Protein AF-A0ABC8RDM0-F1 (afdb_monomer_lite)

Radius of gyration: 14.13 Å; chains: 1; bounding box: 29×19×39 Å

Foldseek 3Di:
DVVVLVVLLVVLVPDPPDPPLADDDPPFDAADDPPDDPVSNVVQVVVQVVCCPPPVDGHHHPVRVVVSNVSSVRPDDD

pLDDT: mean 77.66, std 10.92, range [54.22, 91.38]

InterPro domains:
  IPR001077 O-methyltransferase, C-terminal domain [PF00891] (2-74)
  IPR016461 O-methyltransferase-like [PS51683] (1-78)
  IPR029063 S-adenosyl-L-methionine-dependent methyltransferase superfamily [G3DSA:3.40.50.150] (1-78)
  IPR029063 S-adenosyl-L-methionine-dependent methyltransferase superfamily [SSF53335] (25-76)

Structure (mmCIF, N/CA/C/O backbone):
data_AF-A0ABC8RDM0-F1
#
_entry.id   AF-A0ABC8RDM0-F1
#
loop_
_atom_site.group_PDB
_atom_site.id
_atom_site.type_symbol
_atom_site.label_atom_id
_atom_site.label_alt_id
_atom_site.label_comp_id
_atom_site.label_asym_id
_atom_site.label_entity_id
_atom_site.label_seq_id
_atom_site.pdbx_PDB_ins_code
_atom_site.Cartn_x
_atom_site.Cartn_y
_atom_site.Cartn_z
_atom_site.occupancy
_atom_site.B_iso_or_equiv
_atom_site.auth_seq_id
_atom_site.auth_comp_id
_atom_site.auth_asym_id
_atom_site.auth_atom_id
_atom_site.pdbx_PDB_model_num
ATOM 1 N N . ASP A 1 1 ? -10.494 1.023 -3.789 1.00 72.06 1 ASP A N 1
ATOM 2 C CA . ASP A 1 1 ? -10.106 2.081 -2.831 1.00 72.06 1 ASP A CA 1
ATOM 3 C C . ASP A 1 1 ? -10.991 2.128 -1.601 1.00 72.06 1 ASP A C 1
ATOM 5 O O . ASP A 1 1 ? -10.477 2.002 -0.498 1.00 72.06 1 ASP A O 1
ATOM 9 N N . GLU A 1 2 ? -12.312 2.229 -1.744 1.00 82.12 2 GLU A N 1
ATOM 10 C CA . GLU A 1 2 ? -13.210 2.245 -0.578 1.00 82.12 2 GLU A CA 1
ATOM 11 C C . GLU A 1 2 ? -13.113 0.968 0.272 1.00 82.12 2 GLU A C 1
ATOM 13 O O . GLU A 1 2 ? -12.961 1.050 1.488 1.00 82.12 2 GLU A O 1
ATOM 18 N N . GLU A 1 3 ? -13.105 -0.215 -0.353 1.00 83.06 3 GLU A N 1
ATOM 19 C CA . GLU A 1 3 ? -12.974 -1.492 0.365 1.00 83.06 3 GLU A CA 1
ATOM 20 C C . GLU A 1 3 ? -11.634 -1.618 1.107 1.00 83.06 3 GLU A C 1
ATOM 22 O O . GLU A 1 3 ? -11.605 -2.024 2.270 1.00 83.06 3 GLU A O 1
ATOM 27 N N . SER A 1 4 ? -10.526 -1.203 0.479 1.00 78.25 4 SER A N 1
ATOM 28 C CA . SER A 1 4 ? -9.208 -1.190 1.123 1.00 78.25 4 SER A CA 1
ATOM 29 C C . SER A 1 4 ? -9.164 -0.207 2.290 1.00 78.25 4 SER A C 1
ATOM 31 O O . SER A 1 4 ? -8.657 -0.556 3.352 1.00 78.25 4 SER A O 1
ATOM 33 N N . LEU A 1 5 ? -9.758 0.984 2.150 1.00 81.00 5 LEU A N 1
ATOM 34 C CA . LEU A 1 5 ? -9.875 1.948 3.248 1.00 81.00 5 LEU A CA 1
ATOM 35 C C . LEU A 1 5 ? -10.691 1.384 4.413 1.00 81.00 5 LEU A C 1
ATOM 37 O O . LEU A 1 5 ? -10.309 1.568 5.566 1.00 81.00 5 LEU A O 1
ATOM 41 N N . ILE A 1 6 ? -11.791 0.678 4.135 1.00 85.44 6 ILE A N 1
ATOM 42 C CA . ILE A 1 6 ? -12.609 0.033 5.170 1.00 85.44 6 ILE A CA 1
ATOM 43 C C . ILE A 1 6 ? -11.782 -1.003 5.939 1.00 85.44 6 ILE A C 1
ATOM 45 O O . ILE A 1 6 ? -11.841 -1.036 7.168 1.00 85.44 6 ILE A O 1
ATOM 49 N N . ILE A 1 7 ? -11.000 -1.832 5.243 1.00 84.19 7 ILE A N 1
ATOM 50 C CA . ILE A 1 7 ? -10.150 -2.849 5.877 1.00 84.19 7 ILE A CA 1
ATOM 51 C C . ILE A 1 7 ? -9.047 -2.193 6.718 1.00 84.19 7 ILE A C 1
ATOM 53 O O . ILE A 1 7 ? -8.876 -2.558 7.880 1.00 84.19 7 ILE A O 1
ATOM 57 N N . ILE A 1 8 ? -8.346 -1.194 6.173 1.00 80.06 8 ILE A N 1
ATOM 58 C CA . ILE A 1 8 ? -7.261 -0.484 6.868 1.00 80.06 8 ILE A CA 1
ATOM 59 C C . ILE A 1 8 ? -7.795 0.242 8.114 1.00 80.06 8 ILE A C 1
ATOM 61 O O . ILE A 1 8 ? -7.174 0.174 9.174 1.00 80.06 8 ILE A O 1
ATOM 65 N N . LYS A 1 9 ? -8.973 0.875 8.033 1.00 82.44 9 LYS A N 1
ATOM 66 C CA . LYS A 1 9 ? -9.626 1.516 9.189 1.00 82.44 9 LYS A CA 1
ATOM 67 C C . LYS A 1 9 ? -9.990 0.510 10.274 1.00 82.44 9 LYS A C 1
ATOM 69 O O . LYS A 1 9 ? -9.608 0.712 11.423 1.00 82.44 9 LYS A O 1
ATOM 74 N N . LYS A 1 10 ? -10.638 -0.604 9.912 1.00 84.31 10 LYS A N 1
ATOM 75 C CA . LYS A 1 10 ? -10.958 -1.690 10.858 1.00 84.31 10 LYS A CA 1
ATOM 76 C C . LYS A 1 10 ? -9.704 -2.248 11.528 1.00 84.31 10 LYS A C 1
ATOM 78 O O . LYS A 1 10 ? -9.719 -2.536 12.721 1.00 84.31 10 LYS A O 1
ATOM 83 N N . TYR A 1 11 ? -8.614 -2.385 10.775 1.00 77.88 11 TYR A N 1
ATOM 84 C CA . TYR A 1 11 ? -7.332 -2.822 11.318 1.00 77.88 11 TYR A CA 1
ATOM 85 C C . TYR A 1 11 ? -6.750 -1.790 12.295 1.00 77.88 11 TYR A C 1
ATOM 87 O O . TYR A 1 11 ? -6.343 -2.149 13.398 1.00 77.88 11 TYR A O 1
ATOM 95 N N . GLY A 1 12 ? -6.787 -0.501 11.945 1.00 75.06 12 GLY A N 1
ATOM 96 C CA . GLY A 1 12 ? -6.403 0.583 12.848 1.00 75.06 12 GLY A CA 1
ATOM 97 C C . GLY A 1 12 ? -7.207 0.572 14.148 1.00 75.06 12 GLY A C 1
ATOM 98 O O . GLY A 1 12 ? -6.623 0.652 15.224 1.00 75.06 12 GLY A O 1
ATOM 99 N N . GLU A 1 13 ? -8.528 0.423 14.073 1.00 78.69 13 GLU A N 1
ATOM 100 C CA . GLU A 1 13 ? -9.422 0.333 15.238 1.00 78.69 13 GLU A CA 1
ATOM 101 C C . GLU A 1 13 ? -9.137 -0.888 16.126 1.00 78.69 13 GLU A C 1
ATOM 103 O O . GLU A 1 13 ? -9.226 -0.788 17.349 1.00 78.69 13 GLU A O 1
ATOM 108 N N . ALA A 1 14 ? -8.768 -2.025 15.529 1.00 78.75 14 ALA A N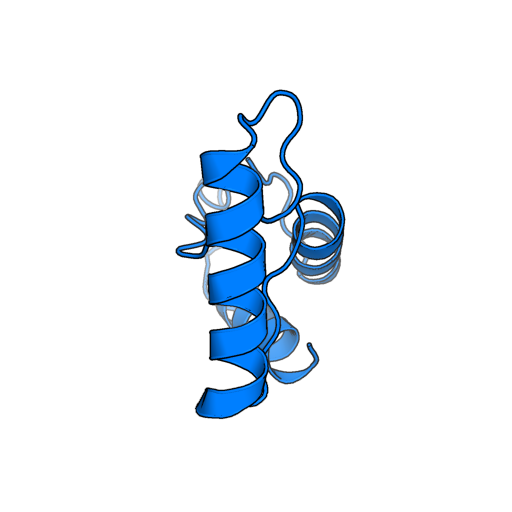 1
ATOM 109 C CA . ALA A 1 14 ? -8.463 -3.255 16.255 1.00 78.75 14 ALA A CA 1
ATOM 110 C C . ALA A 1 14 ? -7.110 -3.216 16.990 1.00 78.75 14 ALA A C 1
ATOM 112 O O . ALA A 1 14 ? -6.924 -3.951 17.963 1.00 78.75 14 ALA A O 1
ATOM 113 N N . ILE A 1 15 ? -6.163 -2.376 16.555 1.00 70.88 15 ILE A N 1
ATOM 114 C CA . ILE A 1 15 ? -4.863 -2.240 17.219 1.00 70.88 15 ILE A CA 1
ATOM 115 C C . ILE A 1 15 ? -4.990 -1.305 18.435 1.00 70.88 15 ILE A C 1
ATOM 117 O O . ILE A 1 15 ? -5.337 -0.128 18.271 1.00 70.88 15 ILE A O 1
ATOM 121 N N . PRO A 1 16 ? -4.637 -1.775 19.651 1.00 67.38 16 PRO A N 1
ATOM 122 C CA . PRO A 1 16 ? -4.593 -0.937 20.845 1.00 67.38 16 PRO A CA 1
ATOM 123 C C . PRO A 1 16 ? -3.720 0.300 20.628 1.00 67.38 16 PRO A C 1
ATOM 125 O O . PRO A 1 16 ? -2.672 0.226 19.993 1.00 67.38 16 PRO A O 1
ATOM 128 N N . ASN A 1 17 ? -4.130 1.438 21.189 1.00 64.31 17 ASN A N 1
ATOM 129 C CA . ASN A 1 17 ? -3.475 2.737 21.003 1.00 64.31 17 ASN A CA 1
ATOM 130 C C . ASN A 1 17 ? -2.170 2.863 21.825 1.00 64.31 17 ASN A C 1
ATOM 132 O O . ASN A 1 17 ? -1.999 3.792 22.609 1.00 64.31 17 ASN A O 1
ATOM 136 N N . ASN A 1 18 ? -1.282 1.879 21.699 1.00 62.97 18 ASN A N 1
ATOM 137 C CA . ASN A 1 18 ? 0.065 1.869 22.253 1.00 62.97 18 ASN A CA 1
ATOM 138 C C . ASN A 1 18 ? 1.087 2.143 21.137 1.00 62.97 18 ASN A C 1
ATOM 140 O O . ASN A 1 18 ? 0.745 2.159 19.953 1.00 62.97 18 ASN A O 1
ATOM 144 N N . ASP A 1 19 ? 2.349 2.337 21.508 1.00 56.91 1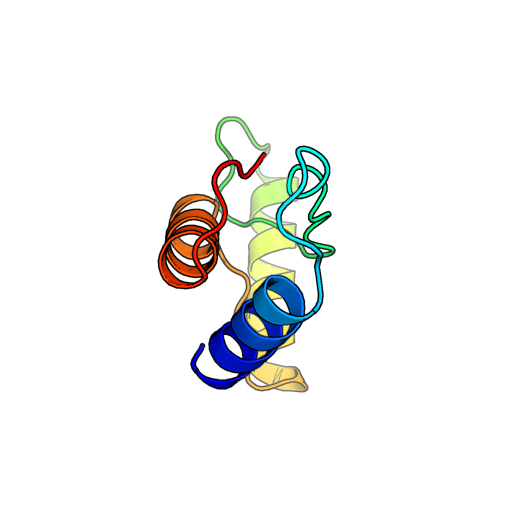9 ASP A N 1
ATOM 145 C CA . ASP A 1 19 ? 3.454 2.655 20.589 1.00 56.91 19 ASP A CA 1
ATOM 146 C C . ASP A 1 19 ? 3.774 1.534 19.568 1.00 56.91 19 ASP A C 1
ATOM 148 O O . ASP A 1 19 ? 4.786 1.579 18.888 1.00 56.91 19 ASP A O 1
ATOM 152 N N . LYS A 1 20 ? 2.922 0.504 19.425 1.00 55.78 20 LYS A N 1
ATOM 153 C CA . LYS A 1 20 ? 3.093 -0.612 18.476 1.00 55.78 20 LYS A CA 1
ATOM 154 C C . LYS A 1 20 ? 2.285 -0.468 17.185 1.00 55.78 20 LYS A C 1
ATOM 156 O O . LYS A 1 20 ? 2.263 -1.402 16.386 1.00 55.78 20 LYS A O 1
ATOM 161 N N . ARG A 1 21 ? 1.652 0.685 16.934 1.00 60.34 21 ARG A N 1
ATOM 162 C CA . ARG A 1 21 ? 1.007 1.000 15.637 1.00 60.34 21 ARG A CA 1
ATOM 163 C C . ARG A 1 21 ? 1.995 1.130 14.460 1.00 60.34 21 ARG A C 1
ATOM 165 O O . ARG A 1 21 ? 1.578 1.491 13.368 1.00 60.34 21 ARG A O 1
ATOM 172 N N . GLU A 1 22 ? 3.277 0.854 14.683 1.00 54.22 22 GLU A N 1
ATOM 173 C CA . GLU A 1 22 ? 4.390 1.160 13.779 1.00 54.22 22 GLU A CA 1
ATOM 174 C C . GLU A 1 22 ? 4.629 0.120 12.676 1.00 54.22 22 GLU A C 1
ATOM 176 O O . GLU A 1 22 ? 5.314 0.426 11.711 1.00 54.22 22 GLU A O 1
ATOM 181 N N . ASN A 1 23 ? 4.038 -1.077 12.757 1.00 54.25 23 ASN A N 1
ATOM 182 C CA . ASN A 1 23 ? 4.323 -2.147 11.795 1.00 54.25 23 ASN A CA 1
ATOM 183 C C . ASN A 1 23 ? 3.066 -2.575 11.034 1.00 54.25 23 ASN A C 1
ATOM 185 O O . ASN A 1 23 ? 2.479 -3.622 11.321 1.00 54.25 23 ASN A O 1
ATOM 189 N N . ILE A 1 24 ? 2.657 -1.779 10.044 1.00 55.34 24 ILE A N 1
ATOM 190 C CA . ILE A 1 24 ? 1.868 -2.317 8.932 1.00 55.34 24 ILE A CA 1
ATOM 191 C C . ILE A 1 24 ? 2.825 -2.643 7.805 1.00 55.34 24 ILE A C 1
ATOM 193 O O . ILE A 1 24 ? 3.289 -1.760 7.097 1.00 55.34 24 ILE A O 1
ATOM 197 N N . ILE A 1 25 ? 3.086 -3.933 7.626 1.00 55.59 25 ILE A N 1
ATOM 198 C CA . ILE A 1 25 ? 3.719 -4.432 6.412 1.00 55.59 25 ILE A CA 1
ATOM 199 C C . ILE A 1 25 ? 2.618 -4.451 5.352 1.00 55.59 25 ILE A C 1
ATOM 201 O O . ILE A 1 25 ? 1.739 -5.315 5.383 1.00 55.59 25 ILE A O 1
ATOM 205 N N . SER A 1 26 ? 2.627 -3.472 4.448 1.00 56.31 26 SER A N 1
ATOM 206 C CA . SER A 1 26 ? 1.807 -3.551 3.240 1.00 56.31 26 SER A CA 1
ATOM 207 C C . SER A 1 26 ? 2.382 -4.669 2.368 1.00 56.31 26 SER A C 1
ATOM 209 O O . SER A 1 26 ? 3.474 -4.539 1.821 1.00 56.31 26 SER A O 1
ATOM 211 N N . ILE A 1 27 ? 1.701 -5.814 2.301 1.00 55.97 27 ILE A N 1
ATOM 212 C CA . ILE A 1 27 ? 2.102 -6.924 1.428 1.00 55.97 27 ILE A CA 1
ATOM 213 C C . ILE A 1 27 ? 1.497 -6.641 0.050 1.00 55.97 27 ILE A C 1
ATOM 215 O O . ILE A 1 27 ? 0.372 -7.045 -0.236 1.00 55.97 27 ILE A O 1
ATOM 219 N N . GLY A 1 28 ? 2.229 -5.892 -0.772 1.00 61.94 28 GLY A N 1
ATOM 220 C CA . GLY A 1 28 ? 1.854 -5.546 -2.141 1.00 61.94 28 GLY A CA 1
ATOM 221 C C . GLY A 1 28 ? 3.012 -4.891 -2.890 1.00 61.94 28 GLY A C 1
ATOM 222 O O . GLY A 1 28 ? 3.957 -4.400 -2.271 1.00 61.94 28 GLY A O 1
ATOM 223 N N . THR A 1 29 ? 2.957 -4.906 -4.220 1.00 63.97 29 THR A N 1
ATOM 224 C CA . THR A 1 29 ? 3.945 -4.216 -5.052 1.00 63.97 29 THR A CA 1
ATOM 225 C C . THR A 1 29 ? 3.675 -2.716 -4.978 1.00 63.97 29 THR A C 1
ATOM 227 O O . THR A 1 29 ? 2.556 -2.263 -5.201 1.00 63.97 29 THR A O 1
ATOM 230 N N . VAL A 1 30 ? 4.694 -1.928 -4.651 1.00 69.94 30 VAL A N 1
ATOM 231 C CA . VAL A 1 30 ? 4.604 -0.469 -4.728 1.00 69.94 30 VAL A CA 1
ATOM 232 C C . VAL A 1 30 ? 5.078 -0.057 -6.109 1.00 69.94 30 VAL A C 1
ATOM 234 O O . VAL A 1 30 ? 6.209 -0.364 -6.475 1.00 69.94 30 VAL A O 1
ATOM 237 N N . VAL A 1 31 ? 4.211 0.594 -6.881 1.00 76.00 31 VAL A N 1
ATOM 238 C CA . VAL A 1 31 ? 4.560 1.017 -8.243 1.00 76.00 31 VAL A CA 1
ATOM 239 C C . VAL A 1 31 ? 5.256 2.374 -8.253 1.00 76.00 31 VAL A C 1
ATOM 241 O O . VAL A 1 31 ? 4.983 3.218 -7.399 1.00 76.00 31 VAL A O 1
ATOM 244 N N . GLN A 1 32 ? 6.092 2.603 -9.270 1.00 71.88 32 GLN A N 1
ATOM 245 C CA . GLN A 1 32 ? 6.773 3.878 -9.537 1.00 71.88 32 GLN A CA 1
ATOM 246 C C . GLN A 1 32 ? 7.772 4.278 -8.445 1.00 71.88 32 GLN A C 1
ATOM 248 O O . GLN A 1 32 ? 7.805 5.436 -8.013 1.00 71.88 32 GLN A O 1
ATOM 253 N N . ARG A 1 33 ? 8.602 3.337 -7.986 1.00 71.94 33 ARG A N 1
ATOM 254 C CA . ARG A 1 33 ? 9.639 3.674 -7.013 1.00 71.94 33 ARG A CA 1
ATOM 255 C C . ARG A 1 33 ? 10.788 4.407 -7.702 1.00 71.94 33 ARG A C 1
ATOM 257 O O . ARG A 1 33 ? 11.138 4.143 -8.851 1.00 71.94 33 ARG A O 1
ATOM 264 N N . GLN A 1 34 ? 11.387 5.366 -7.003 1.00 72.94 34 GLN A N 1
ATOM 265 C CA . GLN A 1 34 ? 12.522 6.107 -7.553 1.00 72.94 34 GLN A CA 1
ATOM 266 C C . GLN A 1 34 ? 13.739 5.182 -7.722 1.00 72.94 34 GLN A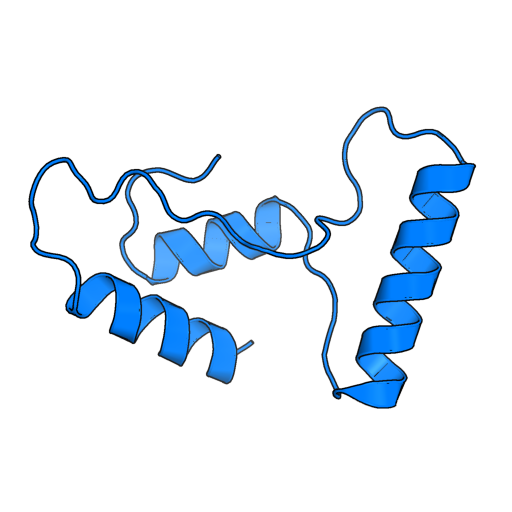 C 1
ATOM 268 O O . GLN A 1 34 ? 14.064 4.418 -6.815 1.00 72.94 34 GLN A O 1
ATOM 273 N N . ASN A 1 35 ? 14.460 5.338 -8.838 1.00 77.31 35 ASN A N 1
ATOM 274 C CA . ASN A 1 35 ? 15.693 4.608 -9.181 1.00 77.31 35 ASN A CA 1
ATOM 275 C C . ASN A 1 35 ? 15.522 3.116 -9.519 1.00 77.31 35 ASN A C 1
ATOM 277 O O . ASN A 1 35 ? 16.449 2.333 -9.314 1.00 77.31 35 ASN A O 1
ATOM 281 N N . GLU A 1 36 ? 14.365 2.717 -10.039 1.00 80.69 36 GLU A N 1
ATOM 282 C CA . GLU A 1 36 ? 14.157 1.358 -10.546 1.00 80.69 36 GLU A CA 1
ATOM 283 C C . GLU A 1 36 ? 14.717 1.180 -11.960 1.00 80.69 36 GLU A C 1
ATOM 285 O O . GLU A 1 36 ? 14.745 2.122 -12.753 1.00 80.69 36 GLU A O 1
ATOM 290 N N . ASP A 1 37 ? 15.189 -0.032 -12.263 1.00 89.31 37 ASP A N 1
ATOM 291 C CA . ASP A 1 37 ? 15.606 -0.392 -13.617 1.00 89.31 37 ASP A CA 1
ATOM 292 C C . ASP A 1 37 ? 14.395 -0.630 -14.536 1.00 89.31 37 ASP A C 1
ATOM 294 O O . ASP A 1 37 ? 13.271 -0.861 -14.082 1.00 89.31 37 ASP A O 1
ATOM 298 N N . ASP A 1 38 ? 14.632 -0.584 -15.849 1.00 88.69 38 ASP A N 1
ATOM 299 C CA . ASP A 1 38 ? 13.577 -0.734 -16.859 1.00 88.69 38 ASP A CA 1
ATOM 300 C C . ASP A 1 38 ? 12.802 -2.056 -16.695 1.00 88.69 38 ASP A C 1
ATOM 302 O O . ASP A 1 38 ? 11.582 -2.089 -16.849 1.00 88.69 38 ASP A O 1
ATOM 306 N N . VAL A 1 39 ? 13.485 -3.139 -16.305 1.00 89.44 39 VAL A N 1
ATOM 307 C CA . VAL A 1 39 ? 12.875 -4.464 -16.094 1.00 89.44 39 VAL A CA 1
ATOM 308 C C . VAL A 1 39 ? 11.900 -4.448 -14.914 1.00 89.44 39 VAL A C 1
ATOM 310 O O . VAL A 1 39 ? 10.826 -5.056 -14.971 1.00 89.44 39 VAL A O 1
ATOM 313 N N . SER A 1 40 ? 12.251 -3.743 -13.842 1.00 86.94 40 SER A N 1
ATOM 314 C CA . SER A 1 40 ? 11.412 -3.576 -12.658 1.00 86.94 40 SER A CA 1
ATOM 315 C C . SER A 1 40 ? 10.176 -2.747 -12.987 1.00 86.94 40 SER A C 1
ATOM 317 O O . SER A 1 40 ? 9.066 -3.138 -12.619 1.00 86.94 40 SER A O 1
ATOM 319 N N . ILE A 1 41 ? 10.346 -1.666 -13.755 1.00 87.62 41 ILE A N 1
ATOM 320 C CA . ILE A 1 41 ? 9.242 -0.822 -14.228 1.00 87.62 41 ILE A CA 1
ATOM 321 C C . ILE A 1 41 ? 8.278 -1.639 -15.102 1.00 87.62 41 ILE A C 1
ATOM 323 O O . ILE A 1 41 ? 7.068 -1.621 -14.874 1.00 87.62 41 ILE A O 1
ATOM 327 N N . GLU A 1 42 ? 8.789 -2.410 -16.066 1.00 89.19 42 GLU A N 1
ATOM 328 C CA . GLU A 1 42 ? 7.965 -3.277 -16.919 1.00 89.19 42 GLU A CA 1
ATOM 329 C C . GLU A 1 42 ? 7.203 -4.334 -16.108 1.00 89.19 42 GLU A C 1
ATOM 331 O O . GLU A 1 42 ? 6.010 -4.558 -16.332 1.00 89.19 42 GLU A O 1
ATOM 336 N N . THR A 1 43 ? 7.862 -4.951 -15.125 1.00 87.50 43 THR A N 1
ATOM 337 C CA . THR A 1 43 ? 7.245 -5.958 -14.249 1.00 87.50 43 THR A CA 1
ATOM 338 C C . THR A 1 43 ? 6.120 -5.356 -13.408 1.00 87.50 43 THR A C 1
ATOM 340 O O . THR A 1 43 ? 5.056 -5.961 -13.274 1.00 87.50 43 THR A O 1
ATOM 343 N N . GLN A 1 44 ? 6.316 -4.152 -12.871 1.00 87.81 44 GLN A N 1
ATOM 344 C CA . GLN A 1 44 ? 5.287 -3.431 -12.123 1.00 87.81 44 GLN A CA 1
ATOM 345 C C . GLN A 1 44 ? 4.067 -3.104 -12.977 1.00 87.81 44 GLN A C 1
ATOM 347 O O . GLN A 1 44 ? 2.942 -3.352 -12.550 1.00 87.81 44 GLN A O 1
ATOM 352 N N . LEU A 1 45 ? 4.282 -2.594 -14.192 1.00 87.81 45 LEU A N 1
ATOM 353 C CA . LEU A 1 45 ? 3.197 -2.304 -15.131 1.00 87.81 45 LEU A CA 1
ATOM 354 C C . LEU A 1 45 ? 2.442 -3.577 -15.523 1.00 87.81 45 LEU A C 1
ATOM 356 O O . LEU A 1 45 ? 1.213 -3.573 -15.593 1.00 87.81 45 LEU A O 1
ATOM 360 N N . PHE A 1 46 ? 3.163 -4.681 -15.734 1.00 88.81 4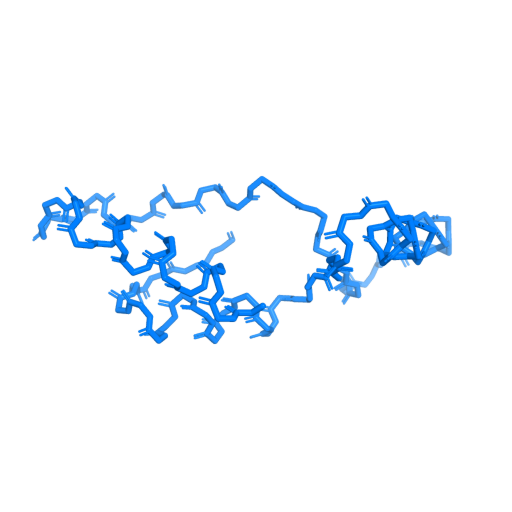6 PHE A N 1
ATOM 361 C CA . PHE A 1 46 ? 2.551 -5.976 -16.006 1.00 88.81 46 PHE A CA 1
ATOM 362 C C . PHE A 1 46 ? 1.673 -6.448 -14.841 1.00 88.81 46 PHE A C 1
ATOM 364 O O . PHE A 1 46 ? 0.545 -6.886 -15.068 1.00 88.81 46 PHE A O 1
ATOM 371 N N . LEU A 1 47 ? 2.155 -6.331 -13.600 1.00 86.06 47 LEU A N 1
ATOM 372 C CA . LEU A 1 47 ? 1.376 -6.670 -12.408 1.00 86.06 47 LEU A CA 1
ATOM 373 C C . LEU A 1 47 ? 0.156 -5.756 -12.241 1.00 86.06 47 LEU A C 1
ATOM 375 O O . LEU A 1 47 ? -0.931 -6.259 -11.974 1.00 86.06 47 LEU A O 1
ATOM 379 N N . ASP A 1 48 ? 0.286 -4.452 -12.480 1.00 86.81 48 ASP A N 1
ATOM 380 C CA . ASP A 1 48 ? -0.841 -3.516 -12.409 1.00 86.81 48 ASP A CA 1
ATOM 381 C C . ASP A 1 48 ? -1.938 -3.873 -13.428 1.00 86.81 48 ASP A C 1
ATOM 383 O O . ASP A 1 48 ? -3.116 -4.003 -13.080 1.00 86.81 48 ASP A O 1
ATOM 387 N N . MET A 1 49 ? -1.550 -4.171 -14.674 1.00 90.31 49 MET A N 1
ATOM 388 C CA . MET A 1 49 ? -2.475 -4.685 -15.689 1.00 90.31 49 MET A CA 1
ATOM 389 C C . MET A 1 49 ? -3.117 -6.014 -15.267 1.00 90.31 49 MET A C 1
ATOM 391 O O . MET A 1 49 ? -4.320 -6.209 -15.459 1.00 90.31 49 MET A O 1
ATOM 395 N N . LEU A 1 50 ? -2.339 -6.927 -14.679 1.00 90.44 50 LEU A N 1
ATOM 396 C CA . LEU A 1 50 ? -2.833 -8.208 -14.178 1.00 90.44 50 LEU A CA 1
ATOM 397 C C . LEU A 1 50 ? -3.911 -7.991 -13.102 1.00 90.44 50 LEU A C 1
ATOM 399 O O . LEU A 1 50 ? -4.986 -8.590 -13.172 1.00 90.44 50 LEU A O 1
ATOM 403 N N . MET A 1 51 ? -3.682 -7.091 -12.147 1.00 87.31 51 MET A N 1
ATOM 404 C CA . MET A 1 51 ? -4.636 -6.814 -11.071 1.00 87.31 51 MET A CA 1
ATOM 405 C C . MET A 1 51 ? -5.935 -6.180 -11.581 1.00 87.31 51 MET A C 1
ATOM 407 O O . MET A 1 51 ? -7.022 -6.551 -11.115 1.00 87.31 51 MET A O 1
ATOM 411 N N . MET A 1 52 ? -5.856 -5.308 -12.592 1.00 87.19 52 MET A N 1
ATOM 412 C CA . MET A 1 52 ? -7.047 -4.735 -13.229 1.00 87.19 52 MET A CA 1
ATOM 413 C C . MET A 1 52 ? -7.906 -5.805 -13.904 1.00 87.19 52 MET A C 1
ATOM 415 O O . MET A 1 52 ? -9.134 -5.772 -13.794 1.00 87.19 52 MET A O 1
ATOM 419 N N . VAL A 1 53 ? -7.270 -6.774 -14.568 1.00 91.38 53 VAL A N 1
ATOM 420 C CA . VAL A 1 53 ? -7.964 -7.846 -15.294 1.00 91.38 53 VAL A CA 1
ATOM 421 C C . VAL A 1 53 ? -8.562 -8.884 -14.343 1.00 91.38 53 VAL A C 1
ATOM 423 O O . VAL A 1 53 ? -9.719 -9.269 -14.512 1.00 91.38 53 VAL A O 1
ATOM 426 N N . TYR A 1 54 ? -7.798 -9.346 -13.351 1.00 89.50 54 TYR A N 1
ATOM 427 C CA . TYR A 1 54 ? -8.174 -10.517 -12.552 1.00 89.50 54 TYR A CA 1
ATOM 428 C C . TYR A 1 54 ? -8.961 -10.187 -11.283 1.00 89.50 54 TYR A C 1
ATOM 430 O O . TYR A 1 54 ? -9.816 -10.978 -10.885 1.00 89.50 54 TYR A O 1
ATOM 438 N N . VAL A 1 55 ? -8.701 -9.043 -10.642 1.00 84.25 55 VAL A N 1
ATOM 439 C CA . VAL A 1 55 ? -9.292 -8.718 -9.329 1.00 84.25 55 VAL A CA 1
ATOM 440 C C . VAL A 1 55 ? -9.991 -7.359 -9.284 1.00 84.25 55 VAL A C 1
ATOM 442 O O . VAL A 1 55 ? -10.384 -6.918 -8.207 1.00 84.25 55 VAL A O 1
ATOM 445 N N . LYS A 1 56 ? -10.184 -6.693 -10.437 1.00 85.06 56 LYS A N 1
ATOM 446 C CA . LYS A 1 56 ? -10.683 -5.301 -10.526 1.00 85.06 56 LYS A CA 1
ATOM 447 C C . LYS A 1 56 ? -9.917 -4.347 -9.594 1.00 85.06 56 LYS A C 1
ATOM 449 O O . LYS A 1 56 ? -10.479 -3.380 -9.077 1.00 85.06 56 LYS A O 1
ATOM 454 N N . GLY A 1 57 ? -8.649 -4.664 -9.346 1.00 83.31 57 GLY A N 1
ATOM 455 C CA . GLY A 1 57 ? -7.745 -3.914 -8.487 1.00 83.31 57 GLY A CA 1
ATOM 456 C C . GLY A 1 57 ? -6.764 -3.091 -9.309 1.00 83.31 57 GLY A C 1
ATOM 457 O O . GLY A 1 57 ? -6.689 -3.227 -10.523 1.00 83.31 57 GLY A O 1
ATOM 458 N N . LYS A 1 58 ? -6.007 -2.242 -8.627 1.00 84.94 58 LYS A N 1
ATOM 459 C CA . LYS A 1 58 ? -4.889 -1.473 -9.174 1.00 84.94 58 LYS A CA 1
ATOM 460 C C . LYS A 1 58 ? -3.782 -1.504 -8.125 1.00 84.94 58 LYS A C 1
ATOM 462 O O . LYS A 1 58 ? -4.089 -1.426 -6.927 1.00 84.94 58 LYS A O 1
ATOM 467 N N . GLU A 1 59 ? -2.538 -1.624 -8.560 1.00 84.50 59 GLU A N 1
ATOM 468 C CA . GLU A 1 59 ? -1.386 -1.424 -7.688 1.00 84.50 59 GLU A CA 1
ATOM 469 C C . GLU A 1 59 ? -1.248 0.068 -7.334 1.00 84.50 59 GLU A C 1
ATOM 471 O O . GLU A 1 59 ? -1.655 0.953 -8.091 1.00 84.50 59 GLU A O 1
ATOM 476 N N . ARG A 1 60 ? -0.722 0.370 -6.144 1.00 85.94 60 ARG A N 1
ATOM 477 C CA . ARG A 1 60 ? -0.632 1.749 -5.634 1.00 85.94 60 ARG A CA 1
ATOM 478 C C . ARG A 1 60 ? 0.808 2.192 -5.475 1.00 85.94 60 ARG A C 1
ATOM 480 O O . ARG A 1 60 ? 1.662 1.402 -5.072 1.00 85.94 60 ARG A O 1
ATOM 487 N N . ASN A 1 61 ? 1.061 3.463 -5.762 1.00 85.00 61 ASN A N 1
ATOM 488 C CA . ASN A 1 61 ? 2.354 4.073 -5.461 1.00 85.00 61 ASN A CA 1
ATOM 489 C C . ASN A 1 61 ? 2.457 4.463 -3.973 1.00 85.00 61 ASN A C 1
ATOM 491 O O . ASN A 1 61 ? 1.490 4.355 -3.210 1.00 85.00 61 ASN A O 1
ATOM 495 N N . GLU A 1 62 ? 3.643 4.907 -3.553 1.00 83.19 62 GLU A N 1
ATOM 496 C CA . GLU A 1 62 ? 3.913 5.297 -2.161 1.00 83.19 62 GLU A CA 1
ATOM 497 C C . GLU A 1 62 ? 2.965 6.407 -1.667 1.00 83.19 62 GLU A C 1
ATOM 499 O O . GLU A 1 62 ? 2.452 6.326 -0.552 1.00 83.19 62 GLU A O 1
ATOM 504 N N . GLU A 1 63 ? 2.657 7.406 -2.499 1.00 85.31 63 GLU A N 1
ATOM 505 C CA . GLU A 1 63 ? 1.788 8.533 -2.127 1.00 85.31 63 GLU A CA 1
ATOM 506 C C . GLU A 1 63 ? 0.329 8.104 -1.902 1.00 85.31 63 GLU A C 1
ATOM 508 O O . GLU A 1 63 ? -0.322 8.523 -0.938 1.00 85.31 63 GLU A O 1
ATOM 513 N N . GLU A 1 64 ? -0.195 7.242 -2.776 1.00 86.88 64 GLU A N 1
ATOM 514 C CA . GLU A 1 64 ? -1.543 6.686 -2.664 1.00 86.88 64 GLU A CA 1
ATOM 515 C C . GLU A 1 64 ? -1.680 5.842 -1.387 1.00 86.88 64 GLU A C 1
ATOM 517 O O . GLU A 1 64 ? -2.684 5.962 -0.672 1.00 86.88 64 GLU A O 1
ATOM 522 N N . TRP A 1 65 ? -0.661 5.034 -1.069 1.00 83.75 65 TRP A N 1
ATOM 523 C CA . TRP A 1 65 ? -0.586 4.275 0.182 1.00 83.75 65 TRP A CA 1
ATOM 524 C C . TRP A 1 65 ? -0.526 5.187 1.405 1.00 83.75 65 TRP A C 1
ATOM 526 O O . TRP A 1 65 ? -1.332 5.020 2.325 1.00 83.75 65 TRP A O 1
ATOM 536 N N . ALA A 1 66 ? 0.367 6.178 1.400 1.00 83.38 66 ALA A N 1
ATOM 537 C CA . ALA A 1 66 ? 0.522 7.143 2.484 1.00 83.38 66 ALA A CA 1
ATOM 538 C C . ALA A 1 66 ? -0.814 7.802 2.836 1.00 83.38 66 ALA A C 1
ATOM 540 O O . ALA A 1 66 ? -1.223 7.821 3.998 1.00 83.38 66 ALA A O 1
ATOM 541 N N . LYS A 1 67 ? -1.545 8.271 1.818 1.00 85.88 67 LYS A N 1
ATOM 542 C CA . LYS A 1 67 ? -2.867 8.876 1.997 1.00 85.88 67 LYS A CA 1
ATOM 543 C C . LYS A 1 67 ? -3.850 7.926 2.685 1.00 85.88 67 LYS A C 1
ATOM 545 O O . LYS A 1 67 ? -4.510 8.326 3.638 1.00 85.88 67 LYS A O 1
ATOM 550 N N . HIS A 1 68 ? -3.924 6.669 2.248 1.00 81.44 68 HIS A N 1
ATOM 551 C CA . HIS A 1 68 ? -4.838 5.684 2.838 1.00 81.44 68 HIS A CA 1
ATOM 552 C C . HIS A 1 68 ? -4.517 5.397 4.311 1.00 81.44 68 HIS A C 1
ATOM 554 O O . HIS A 1 68 ? -5.430 5.275 5.131 1.00 81.44 68 HIS A O 1
ATOM 560 N N . PHE A 1 69 ? -3.232 5.304 4.657 1.00 81.12 69 PHE A N 1
ATOM 561 C CA . PHE A 1 69 ? -2.801 5.090 6.036 1.00 81.12 69 PHE A CA 1
ATOM 562 C C . PHE A 1 69 ? -3.066 6.316 6.919 1.00 81.12 69 PHE A C 1
ATOM 564 O O . PHE A 1 69 ? -3.589 6.168 8.027 1.00 81.12 69 PHE A O 1
ATOM 571 N N . PHE A 1 70 ? -2.805 7.530 6.433 1.00 82.06 70 PHE A N 1
ATOM 572 C CA . PHE A 1 70 ? -3.132 8.748 7.180 1.00 82.06 70 PHE A CA 1
ATOM 573 C C . PHE A 1 70 ? -4.643 8.920 7.384 1.00 82.06 70 PHE A C 1
ATOM 575 O O . PHE A 1 70 ? -5.073 9.195 8.506 1.00 82.06 70 PHE A O 1
ATOM 582 N N . ASP A 1 71 ? -5.462 8.650 6.364 1.00 84.25 71 ASP A N 1
ATOM 583 C CA . ASP A 1 71 ? -6.932 8.675 6.462 1.00 84.25 71 ASP A CA 1
ATOM 584 C C . ASP A 1 71 ? -7.485 7.629 7.455 1.00 84.25 71 ASP A C 1
ATOM 586 O O . ASP A 1 71 ? -8.624 7.734 7.924 1.00 84.25 71 ASP A O 1
ATOM 590 N N . ALA A 1 72 ? -6.685 6.615 7.794 1.00 79.38 72 ALA A N 1
ATOM 591 C CA . ALA A 1 72 ? -6.977 5.605 8.807 1.00 79.38 72 ALA A CA 1
ATOM 592 C C . ALA A 1 72 ? -6.274 5.856 10.159 1.00 79.38 72 ALA A C 1
ATOM 594 O O . ALA A 1 72 ? -6.284 4.994 11.042 1.00 79.38 72 ALA A O 1
ATOM 595 N N . ASN A 1 73 ? -5.721 7.057 10.359 1.00 77.69 73 ASN A N 1
ATOM 596 C CA . ASN A 1 73 ? -5.102 7.515 11.603 1.00 77.69 73 ASN A CA 1
ATOM 597 C C . ASN A 1 73 ? -3.838 6.719 12.004 1.00 77.69 73 ASN A C 1
ATOM 599 O O . ASN A 1 73 ? -3.570 6.493 13.192 1.00 77.69 73 ASN A O 1
ATOM 603 N N . PHE A 1 74 ? -3.062 6.262 11.018 1.00 76.06 74 PHE A N 1
ATOM 604 C CA . PHE A 1 74 ? -1.707 5.754 11.240 1.00 76.06 74 PHE A CA 1
ATOM 605 C C . PHE A 1 74 ? -0.711 6.912 11.349 1.00 76.06 74 PHE A C 1
ATOM 607 O O . PHE A 1 74 ? -0.819 7.908 10.639 1.00 76.06 74 PHE A O 1
ATOM 614 N N . AR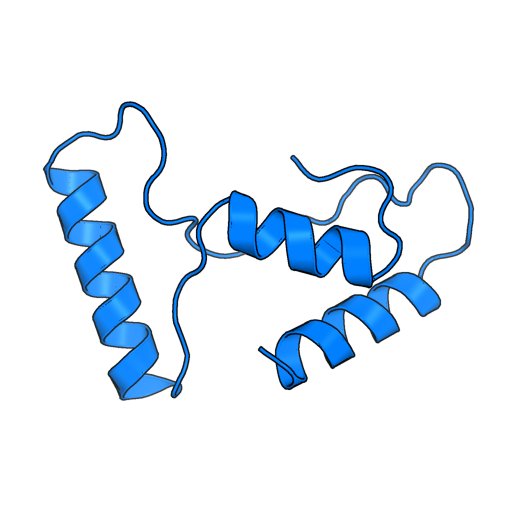G A 1 75 ? 0.247 6.792 12.279 1.00 73.69 75 ARG A N 1
ATOM 615 C CA . ARG A 1 75 ? 1.252 7.837 12.557 1.00 73.69 75 ARG A CA 1
ATOM 616 C C . ARG A 1 75 ? 2.505 7.710 11.688 1.00 73.69 75 ARG A C 1
ATOM 618 O O . ARG A 1 75 ? 3.133 8.720 11.404 1.00 73.69 75 ARG A O 1
ATOM 625 N N . HIS A 1 76 ? 2.840 6.491 11.273 1.00 67.88 76 HIS A N 1
ATOM 626 C CA . HIS A 1 76 ? 3.999 6.182 10.443 1.00 67.88 76 HIS A CA 1
ATOM 627 C C . HIS A 1 76 ? 3.608 5.166 9.367 1.00 67.88 76 HIS A C 1
ATOM 629 O O . HIS A 1 76 ? 2.777 4.290 9.613 1.00 67.88 76 HIS A O 1
ATOM 635 N N . TRP A 1 77 ? 4.220 5.307 8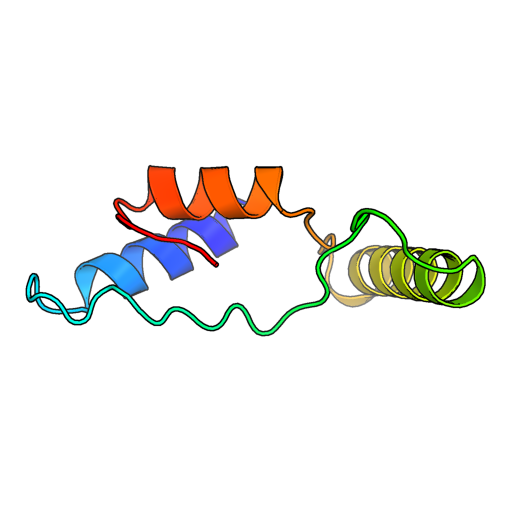.196 1.00 64.88 77 TRP A N 1
ATOM 636 C CA . TRP A 1 77 ? 4.218 4.356 7.090 1.00 64.88 77 TRP A CA 1
ATOM 637 C C . TRP A 1 77 ? 5.651 4.348 6.531 1.00 64.88 77 TRP A C 1
ATOM 639 O O . TRP A 1 77 ? 6.293 5.401 6.508 1.00 64.88 77 TRP A O 1
ATOM 649 N N . ALA A 1 78 ? 6.178 3.177 6.187 1.00 55.25 78 ALA A N 1
ATOM 650 C CA . ALA A 1 78 ? 7.529 2.992 5.662 1.00 55.25 78 ALA A CA 1
ATOM 651 C C . ALA A 1 78 ? 7.546 1.817 4.682 1.00 55.25 78 ALA A C 1
ATOM 653 O O . ALA A 1 78 ? 6.763 0.866 4.917 1.00 55.25 78 ALA A O 1
#

Organism: NCBI:txid185542

Sequence (78 aa):
DEESLIIIKKYGEAIPNNDKRENIISIGTVVQRQNEDDVSIETQLFLDMLMMVYVKGKERNEEEWAKHFFDANFRHWA

Secondary structure (DSSP, 8-state):
-HHHHHHHHHHHHHS-SSTTTT-----SPBPS-TT--HHHHHHHHHHHHHHHHHHS---B-HHHHHHHHHHTT-S---